Protein AF-A0A9E0UAL9-F1 (afdb_monomer)

Solvent-accessible surface area (backbone atoms only — not comparable to full-atom values): 7550 Å² total; per-residue (Å²): 135,74,95,64,92,83,86,86,81,79,89,56,95,67,77,75,62,76,92,72,62,88,79,87,84,92,81,88,78,88,76,83,45,75,66,50,56,55,46,47,76,47,47,76,80,52,51,54,51,95,80,36,77,80,64,34,20,81,70,55,89,59,44,73,66,28,24,51,50,34,42,51,53,49,36,42,76,73,74,41,76,62,92,82,60,65,101,67,80,79,73,82,79,68,83,64,77,78,71,78,79,76,87,83,75,83,77,133

Radius of gyration: 22.47 Å; Cα contacts (8 Å, |Δi|>4): 59; chains: 1; bounding box: 65×34×62 Å

Mean predicted aligned error: 10.14 Å

Secondary structure (DSSP, 8-state):
--SS-----SS-SSPPPGGG-S-----------HHHHHHHHHGGGTTTGGG----SGGGTTSSHHHHHHHHHHHHHHTT---TT--S---PPPP--------TT----

Nearest PDB structures (foldseek):
  6fjh-assembly1_A  TM=8.768E-01  e=4.545E-02  Streptomyces rochei subsp. volubilis
  6f7v-assembly1_A  TM=8.761E-01  e=6.432E-02  Streptomyces rochei subsp. volubilis
  6f7l-assembly1_A  TM=8.780E-01  e=1.046E-01  Streptomyces rochei
  6fjh-assembly1_B  TM=8.780E-01  e=1.201E-01  Streptomyces rochei subsp. volubilis
  6f7l-assembly1_B  TM=8.725E-01  e=1.480E-01  Streptomyces rochei

Structure (mmCIF, N/CA/C/O backbone):
data_AF-A0A9E0UAL9-F1
#
_entry.id   AF-A0A9E0UAL9-F1
#
loop_
_atom_site.group_PDB
_atom_site.id
_atom_site.type_symbol
_atom_site.label_atom_id
_atom_site.label_alt_id
_atom_site.label_comp_id
_atom_site.label_asym_id
_atom_site.label_entity_id
_atom_site.label_seq_id
_atom_site.pdbx_PDB_ins_code
_atom_site.Cartn_x
_atom_site.Cartn_y
_atom_site.Cartn_z
_atom_site.occupancy
_atom_site.B_iso_or_equiv
_atom_site.auth_seq_id
_atom_site.auth_comp_id
_atom_site.auth_asym_id
_atom_site.auth_atom_id
_atom_site.pdbx_PDB_model_num
ATOM 1 N N . PRO A 1 1 ? 29.016 -7.382 -7.131 1.00 72.62 1 PRO A N 1
ATOM 2 C CA . PRO A 1 1 ? 28.613 -6.729 -8.402 1.00 72.62 1 PRO A CA 1
ATOM 3 C C . PRO A 1 1 ? 28.116 -7.781 -9.395 1.00 72.62 1 PRO A C 1
ATOM 5 O O . PRO A 1 1 ? 28.611 -8.902 -9.348 1.00 72.62 1 PRO A O 1
ATOM 8 N N . THR A 1 2 ? 27.142 -7.453 -10.244 1.00 84.88 2 THR A N 1
ATOM 9 C CA . THR A 1 2 ? 26.710 -8.347 -11.328 1.00 84.88 2 THR A CA 1
ATOM 10 C C . THR A 1 2 ? 27.593 -8.142 -12.558 1.00 84.88 2 THR A C 1
ATOM 12 O O . THR A 1 2 ? 27.989 -7.017 -12.849 1.00 84.88 2 THR A O 1
ATOM 15 N N . GLU A 1 3 ? 27.891 -9.214 -13.295 1.00 90.69 3 GLU A N 1
ATOM 16 C CA . GLU A 1 3 ? 28.648 -9.134 -14.560 1.00 90.69 3 GLU A CA 1
ATOM 17 C C . GLU A 1 3 ? 27.814 -8.518 -15.697 1.00 90.69 3 GLU A C 1
ATOM 19 O O . GLU A 1 3 ? 28.342 -7.890 -16.611 1.00 90.69 3 GLU A O 1
ATOM 24 N N . ARG A 1 4 ? 26.485 -8.663 -15.623 1.00 91.06 4 ARG A N 1
ATOM 25 C CA . ARG A 1 4 ? 25.517 -8.067 -16.549 1.00 91.06 4 ARG A CA 1
ATOM 26 C C . ARG A 1 4 ? 25.010 -6.735 -15.999 1.00 91.06 4 ARG A C 1
ATOM 28 O O . ARG A 1 4 ? 24.603 -6.662 -14.838 1.00 91.06 4 ARG A O 1
ATOM 35 N N . HIS A 1 5 ? 24.968 -5.708 -16.845 1.00 92.06 5 HIS A N 1
ATOM 36 C CA . HIS A 1 5 ? 24.305 -4.444 -16.520 1.00 92.06 5 HIS A CA 1
ATOM 37 C C . HIS A 1 5 ? 22.787 -4.644 -16.467 1.00 92.06 5 HIS A C 1
ATOM 39 O O . HIS A 1 5 ? 22.194 -5.175 -17.410 1.00 92.06 5 HIS A O 1
ATOM 45 N N . ILE A 1 6 ? 22.169 -4.211 -15.370 1.00 94.38 6 ILE A N 1
ATOM 46 C CA . ILE A 1 6 ? 20.724 -4.284 -15.150 1.00 94.38 6 ILE A CA 1
ATOM 47 C C . ILE A 1 6 ? 20.182 -2.863 -15.070 1.00 94.38 6 ILE A C 1
ATOM 49 O O . ILE A 1 6 ? 20.724 -2.024 -14.353 1.00 94.38 6 ILE A O 1
ATOM 53 N N . PHE A 1 7 ? 19.106 -2.611 -15.806 1.00 94.38 7 PHE A N 1
ATOM 54 C CA . PHE A 1 7 ? 18.433 -1.321 -15.862 1.00 94.38 7 PHE A CA 1
ATOM 5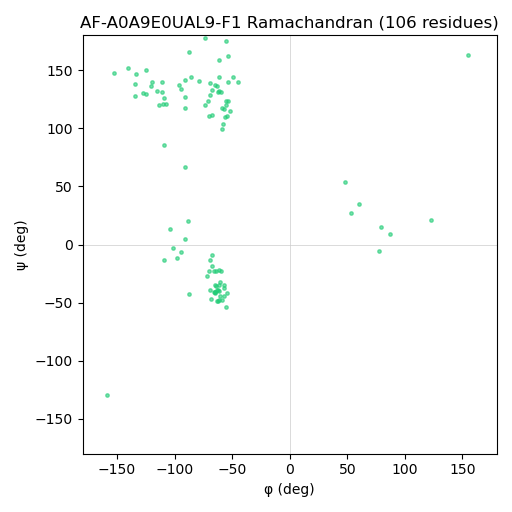5 C C . PHE A 1 7 ? 16.960 -1.500 -15.504 1.00 94.38 7 PHE A C 1
ATOM 57 O O . PHE A 1 7 ? 16.373 -2.545 -15.783 1.00 94.38 7 PHE A O 1
ATOM 64 N N . VAL A 1 8 ? 16.368 -0.461 -14.919 1.00 96.00 8 VAL A N 1
ATOM 65 C CA . VAL A 1 8 ? 14.930 -0.365 -14.658 1.00 96.00 8 VAL A CA 1
ATOM 66 C C . VAL A 1 8 ? 14.437 0.926 -15.294 1.00 96.00 8 VAL A C 1
ATOM 68 O O . VAL A 1 8 ? 15.021 1.988 -15.083 1.00 96.00 8 VAL A O 1
ATOM 71 N N . SER A 1 9 ? 13.371 0.833 -16.081 1.00 95.31 9 SER A N 1
ATOM 72 C CA . SER A 1 9 ? 12.692 1.982 -16.676 1.00 95.31 9 SER A CA 1
ATOM 73 C C . SER A 1 9 ? 11.244 2.016 -16.215 1.00 95.31 9 SER A C 1
ATOM 75 O O . SER A 1 9 ? 10.576 0.985 -16.248 1.00 95.31 9 SER A O 1
ATOM 77 N N . LEU A 1 10 ? 10.751 3.200 -15.858 1.00 95.75 10 LEU A N 1
ATOM 78 C CA . LEU A 1 10 ? 9.349 3.435 -15.530 1.00 95.75 10 LEU A CA 1
ATOM 79 C C . LEU A 1 10 ? 8.750 4.343 -16.603 1.00 95.75 10 LEU A C 1
ATOM 81 O O . LEU A 1 10 ? 9.237 5.453 -16.796 1.00 95.75 10 LEU A O 1
ATOM 85 N N . ASN A 1 11 ? 7.720 3.861 -17.301 1.00 95.06 11 ASN A N 1
ATOM 86 C CA . ASN A 1 11 ? 7.019 4.591 -18.364 1.00 95.06 11 ASN A CA 1
ATOM 87 C C . ASN A 1 11 ? 7.965 5.250 -19.398 1.00 95.06 11 ASN A C 1
ATOM 89 O O . ASN A 1 11 ? 7.892 6.464 -19.611 1.00 95.06 11 ASN A O 1
ATOM 93 N N . PRO A 1 12 ? 8.894 4.493 -20.020 1.00 95.12 12 PRO A N 1
ATOM 94 C CA . PRO A 1 12 ? 9.865 5.077 -20.937 1.00 95.12 12 PRO A CA 1
ATOM 95 C C . PRO A 1 12 ? 9.195 5.572 -22.228 1.00 95.12 12 PRO A C 1
ATOM 97 O O . PRO A 1 12 ? 8.363 4.879 -22.809 1.00 95.12 12 PRO A O 1
ATOM 100 N N . VAL A 1 13 ? 9.616 6.743 -22.722 1.00 96.69 13 VAL A N 1
ATOM 101 C CA . VAL A 1 13 ? 9.146 7.296 -24.011 1.00 96.69 13 VAL A CA 1
ATOM 102 C C . VAL A 1 13 ? 9.504 6.367 -25.175 1.00 96.69 13 VAL A C 1
ATOM 104 O O . VAL A 1 13 ? 8.702 6.164 -26.083 1.00 96.69 13 VAL A O 1
ATOM 107 N N . GLN A 1 14 ? 10.707 5.785 -25.135 1.00 96.62 14 GLN A N 1
ATOM 108 C CA . GLN A 1 14 ? 11.145 4.760 -26.075 1.00 96.62 14 GLN A CA 1
ATOM 109 C C . GLN A 1 14 ? 11.238 3.410 -25.354 1.00 96.62 14 GLN A C 1
ATOM 111 O O . GLN A 1 14 ? 12.017 3.289 -24.405 1.00 96.62 14 GLN A O 1
ATOM 116 N N . PRO A 1 15 ? 10.501 2.382 -25.804 1.00 94.69 15 PRO A N 1
ATOM 117 C CA . PRO A 1 15 ? 10.595 1.056 -25.212 1.00 94.69 15 PRO A CA 1
ATOM 118 C C . PRO A 1 15 ? 12.011 0.465 -25.340 1.00 94.69 15 PRO A C 1
ATOM 120 O O . PRO A 1 15 ? 12.661 0.653 -26.376 1.00 94.69 15 PRO A O 1
ATOM 123 N N . PRO A 1 16 ? 12.492 -0.290 -24.334 1.00 95.12 16 PRO A N 1
ATOM 124 C CA . PRO A 1 16 ? 13.719 -1.070 -24.466 1.00 95.12 16 PRO A CA 1
ATOM 125 C C . PRO A 1 16 ? 13.587 -2.121 -25.579 1.00 95.12 16 PRO A C 1
ATOM 127 O O . PRO A 1 16 ? 12.486 -2.535 -25.954 1.00 95.12 16 PRO A O 1
ATOM 130 N N . ARG A 1 17 ? 14.724 -2.594 -26.108 1.00 95.94 17 ARG A N 1
ATOM 131 C CA . ARG A 1 17 ? 14.717 -3.676 -27.105 1.00 95.94 17 ARG A CA 1
ATOM 132 C C . ARG A 1 17 ? 14.056 -4.918 -26.501 1.00 95.94 17 ARG A C 1
ATOM 134 O O . ARG A 1 17 ? 14.410 -5.316 -25.392 1.00 95.94 17 ARG A O 1
ATOM 141 N N . ARG A 1 18 ? 13.115 -5.535 -27.222 1.00 94.31 18 ARG A N 1
ATOM 142 C CA . ARG A 1 18 ? 12.292 -6.646 -26.701 1.00 94.31 18 ARG A CA 1
ATOM 143 C C . ARG A 1 18 ? 13.120 -7.832 -26.199 1.00 94.31 18 ARG A C 1
ATOM 145 O O . ARG A 1 18 ? 12.784 -8.408 -25.176 1.00 94.31 18 ARG A O 1
ATOM 152 N N . ASP A 1 19 ? 14.223 -8.147 -26.873 1.00 96.31 19 ASP A N 1
ATOM 153 C CA . ASP A 1 19 ? 15.164 -9.215 -26.509 1.00 96.31 19 ASP A CA 1
ATOM 154 C C . ASP A 1 19 ? 15.963 -8.922 -25.226 1.00 96.31 19 ASP A C 1
ATOM 156 O O . ASP A 1 19 ? 16.591 -9.814 -24.661 1.00 96.31 19 ASP A O 1
ATOM 160 N N . SER A 1 20 ? 15.941 -7.673 -24.751 1.00 94.62 20 SER A N 1
ATOM 161 C CA . SER A 1 20 ? 16.628 -7.246 -23.530 1.00 94.62 20 SER A CA 1
ATOM 162 C C . SER A 1 20 ? 15.725 -7.182 -22.293 1.00 94.62 20 SER A C 1
ATOM 164 O O . SER A 1 20 ? 16.248 -7.063 -21.182 1.00 94.62 20 SER A O 1
ATOM 166 N N . VAL A 1 21 ? 14.399 -7.275 -22.460 1.00 96.00 21 VAL A N 1
ATOM 167 C CA . VAL A 1 21 ? 13.429 -7.182 -21.358 1.00 96.00 21 VAL A CA 1
ATOM 168 C C . VAL A 1 21 ? 13.458 -8.465 -20.534 1.00 96.00 21 VAL A C 1
ATOM 170 O O . VAL A 1 21 ? 13.202 -9.551 -21.042 1.00 96.00 21 VAL A O 1
ATOM 173 N N . ILE A 1 22 ? 13.778 -8.330 -19.246 1.00 95.69 22 ILE A N 1
ATOM 174 C CA . ILE A 1 22 ? 13.799 -9.449 -18.293 1.00 95.69 22 ILE A CA 1
ATOM 175 C C . ILE A 1 22 ? 12.406 -9.652 -17.685 1.00 95.69 22 ILE A C 1
ATOM 177 O O . ILE A 1 22 ? 11.950 -10.782 -17.544 1.00 95.69 22 ILE A O 1
ATOM 181 N N . ALA A 1 23 ? 11.739 -8.553 -17.330 1.00 96.00 23 ALA A N 1
ATOM 182 C CA . ALA A 1 23 ? 10.391 -8.542 -16.786 1.00 96.00 23 ALA A CA 1
ATOM 183 C C . ALA A 1 23 ? 9.709 -7.213 -17.123 1.00 96.00 23 ALA A C 1
ATOM 185 O O . ALA A 1 23 ? 10.361 -6.168 -17.173 1.00 96.00 23 ALA A O 1
ATOM 186 N N . GLU A 1 24 ? 8.396 -7.266 -17.312 1.00 95.88 24 GLU A N 1
ATOM 187 C CA . GLU A 1 24 ? 7.525 -6.105 -17.448 1.00 95.88 24 GLU A CA 1
ATOM 188 C C . GLU A 1 24 ? 6.382 -6.269 -16.451 1.00 95.88 24 GLU A C 1
ATOM 190 O O . GLU A 1 24 ? 5.793 -7.346 -16.348 1.00 95.88 24 GLU A O 1
ATOM 195 N N . ILE A 1 25 ? 6.117 -5.225 -15.669 1.00 96.12 25 ILE A N 1
ATOM 196 C CA . ILE A 1 25 ? 5.097 -5.248 -14.623 1.00 96.12 25 ILE A CA 1
ATOM 197 C C . ILE A 1 25 ? 4.285 -3.965 -14.736 1.00 96.12 25 ILE A C 1
ATOM 199 O O . ILE A 1 25 ? 4.844 -2.868 -14.757 1.00 96.12 25 ILE A O 1
ATOM 203 N N . SER A 1 26 ? 2.966 -4.109 -14.801 1.00 95.44 26 SER A N 1
ATOM 204 C CA . SER A 1 26 ? 2.035 -2.986 -14.765 1.00 95.44 26 SER A CA 1
ATOM 205 C C . SER A 1 26 ? 1.625 -2.707 -13.322 1.00 95.44 26 SER A C 1
ATOM 207 O O . SER A 1 26 ? 1.166 -3.607 -12.620 1.00 95.44 26 SER A O 1
ATOM 209 N N . TYR A 1 27 ? 1.781 -1.456 -12.895 1.00 91.56 27 TYR A N 1
ATOM 210 C CA . TYR A 1 27 ? 1.360 -0.980 -11.580 1.00 91.56 27 TYR A CA 1
ATOM 211 C C . TYR A 1 27 ? 0.339 0.141 -11.730 1.00 91.56 27 TYR A C 1
ATOM 213 O O . TYR A 1 27 ? 0.504 1.039 -12.558 1.00 91.56 27 TYR A O 1
ATOM 221 N N . GLU A 1 28 ? -0.678 0.122 -10.878 1.00 89.69 28 GLU A N 1
ATOM 222 C CA . GLU A 1 28 ? -1.610 1.231 -10.714 1.00 89.69 28 GLU A CA 1
ATOM 223 C C . GLU A 1 28 ? -1.164 2.099 -9.537 1.00 89.69 28 GLU A C 1
ATOM 225 O O . GLU A 1 28 ? -0.766 1.585 -8.490 1.00 89.69 28 GLU A O 1
ATOM 230 N N . HIS A 1 29 ? -1.219 3.421 -9.712 1.00 87.12 29 HIS A N 1
ATOM 231 C CA . HIS A 1 29 ? -0.866 4.373 -8.663 1.00 87.12 29 HIS A CA 1
ATOM 232 C C . HIS A 1 29 ? -2.134 5.071 -8.160 1.00 87.12 29 HIS A C 1
ATOM 234 O O . HIS A 1 29 ? -2.869 5.636 -8.974 1.00 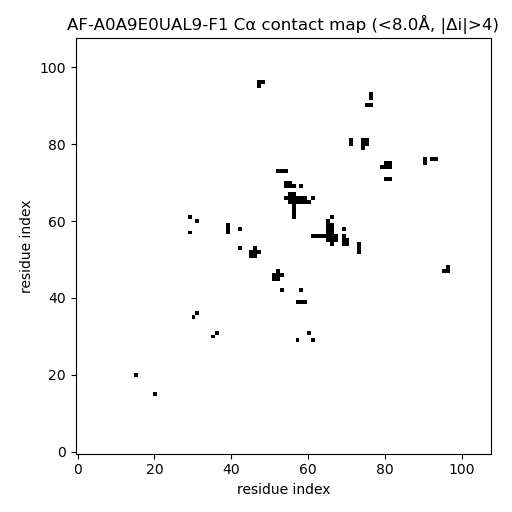87.12 29 HIS A O 1
ATOM 240 N N . PRO A 1 30 ? -2.405 5.054 -6.842 1.00 83.88 30 PRO A N 1
ATOM 241 C CA . PRO A 1 30 ? -3.561 5.740 -6.289 1.00 83.88 30 PRO A CA 1
ATOM 242 C C . PRO A 1 30 ? -3.437 7.254 -6.487 1.00 83.88 30 PRO A C 1
ATOM 244 O O . PRO A 1 30 ? -2.378 7.845 -6.271 1.00 83.88 30 PRO A O 1
ATOM 247 N N . VAL A 1 31 ? -4.545 7.885 -6.872 1.00 89.94 31 VAL A N 1
ATOM 248 C CA . VAL A 1 31 ? -4.656 9.343 -6.943 1.00 89.94 31 VAL A CA 1
ATOM 249 C C . VAL A 1 31 ? -5.181 9.852 -5.604 1.00 89.94 31 VAL A C 1
ATOM 251 O O . VAL A 1 31 ? -6.295 9.528 -5.199 1.00 89.94 31 VAL A O 1
ATOM 254 N N . PHE A 1 32 ? -4.378 10.660 -4.914 1.00 90.12 32 PHE A N 1
ATOM 255 C CA . PHE A 1 32 ? -4.738 11.263 -3.627 1.00 90.12 32 PHE A CA 1
ATOM 256 C C . PHE A 1 32 ? -5.392 12.630 -3.822 1.00 90.12 32 PHE A C 1
ATOM 258 O O . PHE A 1 32 ? -4.824 13.668 -3.484 1.00 90.12 32 PHE A O 1
ATOM 265 N N . ASP A 1 33 ? -6.585 12.634 -4.412 1.00 94.38 33 ASP A N 1
ATOM 266 C CA . ASP A 1 33 ? -7.382 13.851 -4.528 1.00 94.38 33 ASP A CA 1
ATOM 267 C C . ASP A 1 33 ? -8.005 14.265 -3.178 1.00 94.38 33 ASP A C 1
ATOM 269 O O . ASP A 1 33 ? -7.847 13.612 -2.139 1.00 94.38 33 ASP A O 1
ATOM 273 N N . SER A 1 34 ? -8.720 15.390 -3.170 1.00 96.44 34 SER A N 1
ATOM 274 C CA . SER A 1 34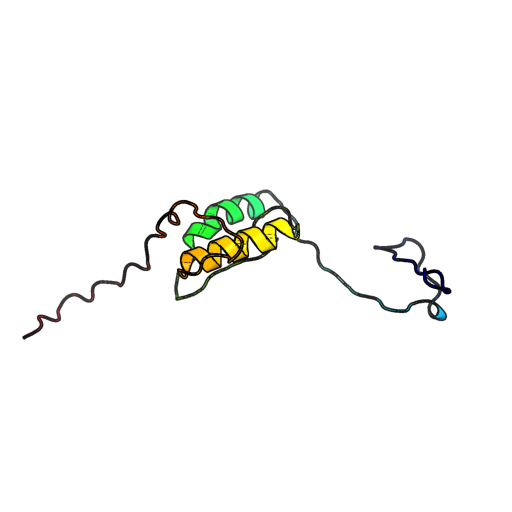 ? -9.370 15.894 -1.958 1.00 96.44 34 SER A CA 1
ATOM 275 C C . SER A 1 34 ? -10.406 14.920 -1.384 1.00 96.44 34 SER A C 1
ATOM 277 O O . SER A 1 34 ? -10.560 14.854 -0.162 1.00 96.44 34 SER A O 1
ATOM 279 N N . GLY A 1 35 ? -11.089 14.149 -2.236 1.00 96.56 35 GLY A N 1
ATOM 280 C CA . GLY A 1 35 ? -12.058 13.137 -1.826 1.00 96.56 35 GLY A CA 1
ATOM 281 C C . GLY A 1 35 ? -11.383 11.961 -1.126 1.00 96.56 35 GLY A C 1
ATOM 282 O O . GLY A 1 35 ? -11.800 11.574 -0.033 1.00 96.56 35 GLY A O 1
ATOM 283 N N . ALA A 1 36 ? -10.294 11.451 -1.699 1.00 94.62 36 ALA A N 1
ATOM 284 C CA . ALA A 1 36 ? -9.477 10.397 -1.114 1.00 94.62 36 ALA A CA 1
ATOM 285 C C . ALA A 1 36 ? -8.917 10.823 0.251 1.00 94.62 36 ALA A C 1
ATOM 287 O O . ALA A 1 36 ? -9.071 10.101 1.236 1.00 94.62 36 ALA A O 1
ATOM 288 N N . ILE A 1 37 ? -8.354 12.031 0.349 1.00 95.81 37 ILE A N 1
ATOM 289 C CA . ILE A 1 37 ? -7.813 12.567 1.608 1.00 95.81 37 ILE A CA 1
ATOM 290 C C . ILE A 1 37 ? -8.918 12.734 2.664 1.00 95.81 37 ILE A C 1
ATOM 292 O O . ILE A 1 37 ? -8.705 12.452 3.847 1.00 95.81 37 ILE A O 1
ATOM 296 N N . ALA A 1 38 ? -10.116 13.174 2.269 1.00 96.94 38 ALA A N 1
ATOM 297 C CA . ALA A 1 38 ? -11.255 13.256 3.180 1.00 96.94 38 ALA A CA 1
ATOM 298 C C . ALA A 1 38 ? -11.700 11.864 3.664 1.00 96.94 38 ALA A C 1
ATOM 300 O O . ALA A 1 38 ? -11.979 11.691 4.851 1.00 96.94 38 ALA A O 1
ATOM 301 N N . ALA A 1 39 ? -11.716 10.864 2.780 1.00 95.38 39 ALA A N 1
ATOM 302 C CA . ALA A 1 39 ? -12.059 9.486 3.121 1.00 95.38 39 ALA A CA 1
ATOM 303 C C . ALA A 1 39 ? -11.033 8.841 4.068 1.00 95.38 39 ALA A C 1
ATOM 305 O O . ALA A 1 39 ? -11.428 8.193 5.036 1.00 95.38 39 ALA A O 1
ATOM 306 N N . GLN A 1 40 ? -9.732 9.078 3.865 1.00 95.94 40 GLN A N 1
ATOM 307 C CA . GLN A 1 40 ? -8.670 8.593 4.758 1.00 95.94 40 GLN A CA 1
ATOM 308 C C . GLN A 1 40 ? -8.905 9.011 6.214 1.00 95.94 40 GLN A C 1
ATOM 310 O O . GLN A 1 40 ? -8.774 8.196 7.123 1.00 95.94 40 GLN A O 1
ATOM 315 N N . ARG A 1 41 ? -9.334 10.260 6.451 1.00 95.19 41 ARG A N 1
ATOM 316 C CA . ARG A 1 41 ? -9.645 10.769 7.803 1.00 95.19 41 ARG A CA 1
ATOM 317 C C . ARG A 1 41 ? -10.813 10.041 8.469 1.00 95.19 41 ARG A C 1
ATOM 319 O O . ARG A 1 41 ? -10.919 10.057 9.691 1.00 95.19 41 ARG A O 1
ATOM 326 N N . ARG A 1 42 ? -11.678 9.421 7.668 1.00 96.44 42 ARG A N 1
ATOM 327 C CA . ARG A 1 42 ? -12.892 8.727 8.101 1.00 96.44 42 ARG A CA 1
ATOM 328 C C . ARG A 1 42 ? -12.732 7.212 8.154 1.00 96.44 42 ARG A C 1
ATOM 330 O O . ARG A 1 42 ? -13.651 6.538 8.604 1.00 96.44 42 ARG A O 1
ATOM 337 N N . VAL A 1 43 ? -11.581 6.656 7.759 1.00 96.06 43 VAL A N 1
ATOM 338 C CA . VAL A 1 43 ? -11.371 5.195 7.760 1.00 96.06 43 VAL A CA 1
ATOM 339 C C . VAL A 1 43 ? -11.600 4.585 9.146 1.00 96.06 43 VAL A C 1
ATOM 341 O O . VAL A 1 43 ? -12.173 3.507 9.268 1.00 96.06 43 VAL A O 1
ATOM 344 N N . GLY A 1 44 ? -11.255 5.315 10.213 1.00 94.94 44 GLY A N 1
ATOM 345 C CA . GLY A 1 44 ? -11.498 4.880 11.588 1.00 94.94 44 GLY A CA 1
ATOM 346 C C . GLY A 1 44 ? -12.976 4.632 11.915 1.00 94.94 44 GLY A C 1
ATOM 347 O O . GLY A 1 44 ? -13.263 3.858 12.821 1.00 94.94 44 GLY A O 1
ATOM 348 N N . GLU A 1 45 ? -13.913 5.230 11.169 1.00 96.62 45 GLU A N 1
ATOM 349 C CA . GLU A 1 45 ? -15.356 5.003 11.321 1.00 96.62 45 GLU A CA 1
ATOM 350 C C . GLU A 1 45 ? -15.781 3.601 10.851 1.00 96.62 45 GLU A C 1
ATOM 352 O O . GLU A 1 45 ? -16.844 3.125 11.251 1.00 96.62 45 GLU A O 1
ATOM 357 N N . ILE A 1 46 ? -15.002 2.946 9.984 1.00 95.94 46 ILE A N 1
ATOM 358 C CA . ILE A 1 46 ? -15.351 1.642 9.396 1.00 95.94 46 ILE A CA 1
ATOM 359 C C . ILE A 1 46 ? -14.508 0.474 9.918 1.00 95.94 46 ILE A C 1
ATOM 361 O O . ILE A 1 46 ? -14.898 -0.674 9.725 1.00 95.94 46 ILE A O 1
ATOM 365 N N . GLN A 1 47 ? -13.403 0.736 10.619 1.00 97.38 47 GLN A N 1
ATOM 366 C CA . GLN A 1 47 ? -12.583 -0.320 11.221 1.00 97.38 47 GLN A CA 1
ATOM 367 C C . GLN A 1 47 ? -13.381 -1.129 12.254 1.00 97.38 47 GLN A C 1
ATOM 369 O O . GLN A 1 47 ? -14.042 -0.572 13.129 1.00 97.38 47 GLN A O 1
ATOM 374 N N . GLY A 1 48 ? -13.305 -2.456 12.168 1.00 95.81 48 GLY A N 1
ATOM 375 C CA . GLY A 1 48 ? -13.964 -3.394 13.076 1.00 95.81 48 GLY A CA 1
ATOM 376 C C . GLY A 1 48 ? -15.462 -3.592 12.830 1.00 95.81 48 GLY A C 1
ATOM 377 O O . GLY A 1 48 ? -16.061 -4.476 13.450 1.00 95.81 48 GLY A O 1
ATOM 378 N N . ARG A 1 49 ? -16.082 -2.835 11.913 1.00 96.69 49 ARG A N 1
ATOM 379 C CA . ARG A 1 49 ? -17.466 -3.089 11.491 1.00 96.69 49 ARG A CA 1
ATOM 380 C C . ARG A 1 49 ? -17.533 -4.410 10.738 1.00 96.69 49 ARG A C 1
ATOM 382 O O . ARG A 1 49 ? -16.678 -4.695 9.909 1.00 96.69 49 ARG A O 1
ATOM 389 N N . ASP A 1 50 ? -18.511 -5.241 11.085 1.00 96.94 50 ASP A N 1
ATOM 390 C CA . ASP A 1 50 ? -18.711 -6.573 10.496 1.00 96.94 50 ASP A CA 1
ATOM 391 C C . ASP A 1 50 ? -17.469 -7.481 10.531 1.00 96.94 50 ASP A C 1
ATOM 393 O O . ASP A 1 50 ? -17.326 -8.399 9.723 1.00 96.94 50 ASP A O 1
ATOM 397 N N . ARG A 1 51 ? -16.583 -7.264 11.518 1.00 96.25 51 ARG A N 1
ATOM 398 C CA . ARG A 1 51 ? -15.289 -7.957 11.648 1.00 96.25 51 ARG A CA 1
ATOM 399 C C . ARG A 1 51 ? -14.371 -7.722 10.439 1.00 96.25 51 ARG A C 1
ATOM 401 O O . ARG A 1 51 ? -13.629 -8.619 10.041 1.00 96.25 51 ARG A O 1
ATOM 408 N N . LEU A 1 52 ? -14.428 -6.526 9.858 1.00 97.31 52 LEU A N 1
ATOM 409 C CA . LEU A 1 52 ? -13.563 -6.092 8.769 1.00 97.31 52 LEU A CA 1
ATOM 410 C C . LEU A 1 52 ? -12.601 -5.006 9.238 1.00 97.31 52 LEU A C 1
ATOM 412 O O . LEU A 1 52 ? -12.971 -4.093 9.972 1.00 97.31 52 LEU A O 1
ATOM 416 N N . TRP A 1 53 ? -11.362 -5.092 8.768 1.00 97.81 53 TRP A N 1
ATOM 417 C CA . TRP A 1 53 ? -10.330 -4.089 8.992 1.00 97.81 53 TRP A CA 1
ATOM 418 C C . TRP A 1 53 ? -9.614 -3.808 7.682 1.00 97.81 53 TRP A C 1
ATOM 420 O O . TRP A 1 53 ? -9.298 -4.727 6.927 1.00 97.81 53 TRP A O 1
ATOM 430 N N . PHE A 1 54 ? -9.339 -2.534 7.438 1.00 97.38 54 PHE A N 1
ATOM 431 C CA . PHE A 1 54 ? -8.664 -2.062 6.243 1.00 97.38 54 PHE A CA 1
ATOM 432 C C . PHE A 1 54 ? -7.276 -1.549 6.629 1.00 97.38 54 PHE A C 1
ATOM 434 O O . PHE A 1 54 ? -7.126 -0.798 7.594 1.00 97.38 54 PHE A O 1
ATOM 441 N N . ALA A 1 55 ? -6.263 -1.987 5.886 1.00 97.38 55 ALA A N 1
ATOM 442 C CA . ALA A 1 55 ? -4.885 -1.521 5.975 1.00 97.38 55 ALA A CA 1
ATOM 443 C C . ALA A 1 55 ? -4.306 -1.413 4.562 1.00 97.38 55 ALA A C 1
ATOM 445 O O . ALA A 1 55 ? -4.722 -2.135 3.651 1.00 97.38 55 ALA A O 1
ATOM 446 N N . GLY A 1 56 ? -3.348 -0.512 4.374 1.00 96.25 56 GLY A N 1
ATOM 447 C CA . GLY A 1 56 ? -2.678 -0.317 3.097 1.00 96.25 56 GLY A CA 1
ATOM 448 C C . GLY A 1 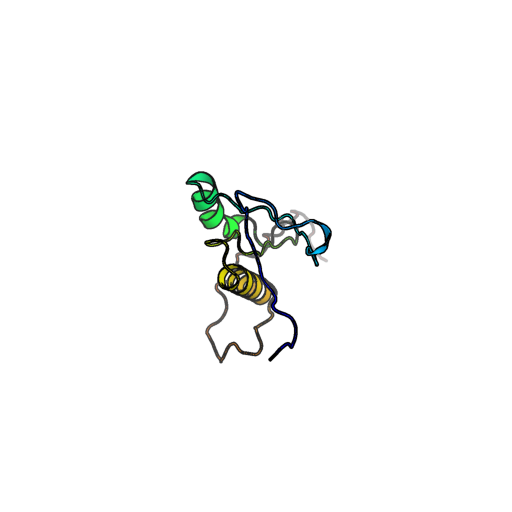56 ? -2.109 1.085 2.933 1.00 96.25 56 GLY A C 1
ATOM 449 O O . GLY A 1 56 ? -2.497 2.029 3.619 1.00 96.25 56 GLY A O 1
ATOM 450 N N . ALA A 1 57 ? -1.200 1.230 1.969 1.00 95.31 57 ALA A N 1
ATOM 451 C CA . ALA A 1 57 ? -0.516 2.492 1.686 1.00 95.31 57 ALA A CA 1
ATOM 452 C C . ALA A 1 57 ? -1.471 3.625 1.256 1.00 95.31 57 ALA A C 1
ATOM 454 O O . ALA A 1 57 ? -1.166 4.804 1.432 1.00 95.31 57 ALA A O 1
ATOM 455 N N . TYR A 1 58 ? -2.661 3.276 0.751 1.00 94.44 58 TYR A N 1
ATOM 456 C CA . TYR A 1 58 ? -3.721 4.229 0.412 1.00 94.44 58 TYR A CA 1
ATOM 457 C C . TYR A 1 58 ? -4.341 4.924 1.637 1.00 94.44 58 TYR A C 1
ATOM 459 O O . TYR A 1 58 ? -5.099 5.873 1.464 1.00 94.44 58 TYR A O 1
ATOM 467 N N . LEU A 1 59 ? -4.023 4.493 2.865 1.00 95.31 59 LEU A N 1
ATOM 468 C CA . LEU A 1 59 ? -4.389 5.173 4.116 1.00 95.31 59 LEU A CA 1
ATOM 469 C C . LEU A 1 59 ? -3.348 6.226 4.554 1.00 95.31 59 LEU A C 1
ATOM 471 O O . LEU A 1 59 ? -3.281 6.620 5.722 1.00 95.31 59 LEU A O 1
ATOM 475 N N . GLY A 1 60 ? -2.526 6.683 3.612 1.00 92.88 60 GLY A N 1
ATOM 476 C CA . GLY A 1 60 ? -1.553 7.758 3.771 1.00 92.88 60 GLY A CA 1
ATOM 477 C C . GLY A 1 60 ? -1.180 8.351 2.415 1.00 92.88 60 GLY A C 1
ATOM 478 O O . GLY A 1 60 ? -2.064 8.680 1.629 1.00 92.88 60 GLY A O 1
ATOM 479 N N . TYR A 1 61 ? 0.113 8.468 2.122 1.00 92.62 61 TYR A N 1
ATOM 480 C CA . TYR A 1 61 ? 0.617 9.063 0.879 1.00 92.62 61 TYR A CA 1
ATOM 481 C C . TYR A 1 61 ? 1.117 8.025 -0.136 1.00 92.62 61 TYR A C 1
ATOM 483 O O . TYR A 1 61 ? 1.770 8.385 -1.113 1.00 92.62 61 TYR A O 1
ATOM 491 N N . GLY A 1 62 ? 0.807 6.740 0.063 1.00 92.69 62 GLY A N 1
ATOM 492 C CA . GLY A 1 62 ? 1.138 5.676 -0.888 1.00 92.69 62 GLY A CA 1
ATOM 493 C C . GLY A 1 62 ? 2.524 5.055 -0.706 1.00 92.69 62 GLY A C 1
ATOM 494 O 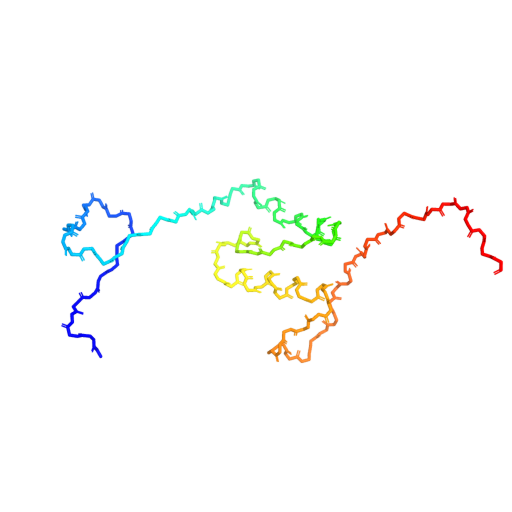O . GLY A 1 62 ? 2.926 4.246 -1.538 1.00 92.69 62 GLY A O 1
ATOM 495 N N . PHE A 1 63 ? 3.240 5.381 0.372 1.00 93.62 63 PHE A N 1
ATOM 496 C CA . PHE A 1 63 ? 4.560 4.813 0.650 1.00 93.62 63 PHE A CA 1
ATOM 497 C C . PHE A 1 63 ? 4.489 3.496 1.440 1.00 93.62 63 PHE A C 1
ATOM 499 O O . PHE A 1 63 ? 3.462 3.138 2.024 1.00 93.62 63 PHE A O 1
ATOM 506 N N . HIS A 1 64 ? 5.609 2.766 1.480 1.00 95.50 64 HIS A N 1
ATOM 507 C CA . HIS A 1 64 ? 5.712 1.495 2.207 1.00 95.50 64 HIS A CA 1
ATOM 508 C C . HIS A 1 64 ? 5.470 1.690 3.710 1.00 95.50 64 HIS A C 1
ATOM 510 O O . HIS A 1 64 ? 4.845 0.857 4.366 1.00 95.50 64 HIS A O 1
ATOM 516 N N . GLU A 1 65 ? 5.902 2.830 4.237 1.00 95.81 65 GLU A N 1
ATOM 517 C CA . GLU A 1 65 ? 5.743 3.254 5.619 1.00 95.81 65 GLU A CA 1
ATOM 518 C C . GLU A 1 65 ? 4.269 3.444 5.993 1.00 95.81 65 GLU A C 1
ATOM 520 O O . GLU A 1 65 ? 3.872 3.089 7.100 1.00 95.81 65 GLU A O 1
ATOM 525 N N . ASP A 1 66 ? 3.432 3.933 5.073 1.00 95.50 66 AS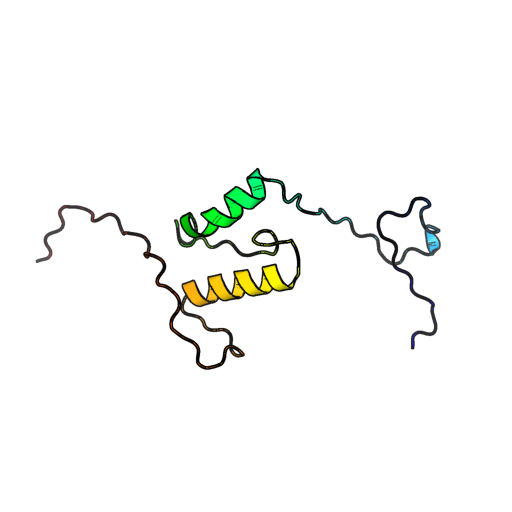P A N 1
ATOM 526 C CA . ASP A 1 66 ? 1.987 4.065 5.295 1.00 95.50 66 ASP A CA 1
ATOM 527 C C . ASP A 1 66 ? 1.293 2.701 5.356 1.00 95.50 66 ASP A C 1
ATOM 529 O O . ASP A 1 66 ? 0.408 2.472 6.189 1.00 95.50 66 ASP A O 1
ATOM 533 N N . GLY A 1 67 ? 1.731 1.771 4.504 1.00 95.94 67 GLY A N 1
ATOM 534 C CA . GLY A 1 67 ? 1.290 0.380 4.551 1.00 95.94 67 GLY A CA 1
ATOM 535 C C . GLY A 1 67 ? 1.655 -0.281 5.879 1.00 95.94 67 GLY A C 1
ATOM 536 O O . GLY A 1 67 ? 0.794 -0.868 6.532 1.00 95.94 67 GLY A O 1
ATOM 537 N N . LEU A 1 68 ? 2.906 -0.125 6.321 1.00 96.12 68 LEU A N 1
ATOM 538 C CA . LEU A 1 68 ? 3.374 -0.669 7.594 1.00 96.12 68 LEU A CA 1
ATOM 539 C C . LEU A 1 68 ? 2.634 -0.048 8.787 1.00 96.12 68 LEU A C 1
ATOM 541 O O . LEU A 1 68 ? 2.140 -0.778 9.645 1.00 96.12 68 LEU A O 1
ATOM 545 N N . ARG A 1 69 ? 2.521 1.284 8.830 1.00 95.50 69 ARG A N 1
ATOM 546 C CA . ARG A 1 69 ? 1.811 2.021 9.884 1.00 95.50 69 ARG A CA 1
ATOM 547 C C . ARG A 1 69 ? 0.370 1.535 10.029 1.00 95.50 69 ARG A C 1
ATOM 549 O O . ARG A 1 69 ? -0.025 1.145 11.123 1.00 95.50 69 ARG A O 1
ATOM 556 N N . SER A 1 70 ? -0.391 1.513 8.935 1.00 96.81 70 SER A N 1
ATOM 557 C CA . SER A 1 70 ? -1.799 1.091 8.968 1.00 96.81 70 SER A CA 1
ATOM 558 C C . SER A 1 70 ? -1.968 -0.383 9.355 1.00 96.81 70 SER A C 1
ATOM 560 O O . SER A 1 70 ? -2.897 -0.725 10.084 1.00 96.81 70 SER A O 1
ATOM 562 N N . ALA A 1 71 ? -1.049 -1.263 8.946 1.00 96.25 71 ALA A N 1
ATOM 563 C CA . ALA A 1 71 ? -1.052 -2.659 9.379 1.00 96.25 71 ALA A CA 1
ATOM 564 C C . ALA A 1 71 ? -0.796 -2.802 10.890 1.00 96.25 71 ALA A C 1
ATOM 566 O O . ALA A 1 71 ? -1.475 -3.585 11.554 1.00 96.25 71 ALA A O 1
ATOM 567 N N . VAL A 1 72 ? 0.143 -2.028 11.446 1.00 95.88 72 VAL A N 1
ATOM 568 C CA . VAL A 1 72 ? 0.418 -2.002 12.893 1.00 95.88 72 VAL A CA 1
ATOM 569 C C . VAL A 1 72 ? -0.785 -1.466 13.674 1.00 95.88 72 VAL A C 1
ATOM 571 O O . VAL A 1 72 ? -1.141 -2.036 14.703 1.00 95.88 72 VAL A O 1
ATOM 574 N N . GLU A 1 73 ? -1.452 -0.422 13.176 1.00 94.56 73 GLU A N 1
ATOM 575 C CA . GLU A 1 73 ? -2.690 0.111 13.765 1.00 94.56 73 GLU A CA 1
ATOM 576 C C . GLU A 1 73 ? -3.811 -0.946 13.783 1.00 94.56 73 GLU A C 1
ATOM 578 O O . GLU A 1 73 ? -4.461 -1.147 14.812 1.00 94.56 73 GLU A O 1
ATOM 583 N N . VAL A 1 74 ? -4.002 -1.684 12.680 1.00 96.25 74 VAL A N 1
ATOM 584 C CA . VAL A 1 74 ? -4.960 -2.800 12.616 1.00 96.25 74 VAL A CA 1
ATOM 585 C C . VAL A 1 74 ? -4.593 -3.911 13.594 1.00 96.25 74 VAL A C 1
ATOM 587 O O . VAL A 1 74 ? -5.456 -4.341 14.360 1.00 96.25 74 VAL A O 1
ATOM 590 N N . ALA A 1 75 ? -3.335 -4.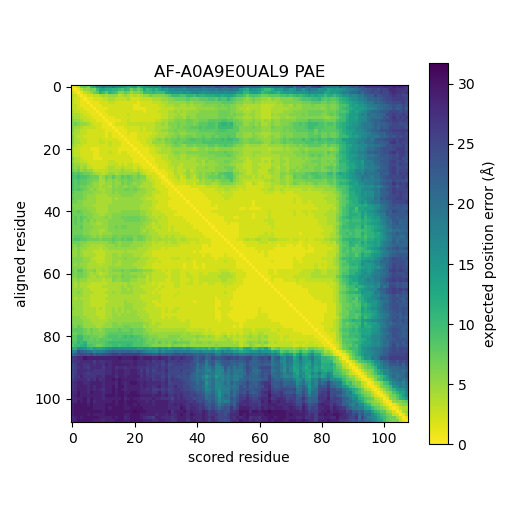354 13.622 1.00 95.56 75 ALA A N 1
ATOM 591 C CA . ALA A 1 75 ? -2.876 -5.386 14.549 1.00 95.56 75 ALA A CA 1
ATOM 592 C C . ALA A 1 75 ? -3.133 -4.983 16.010 1.00 95.56 75 ALA A C 1
ATOM 594 O O . ALA A 1 75 ? -3.692 -5.769 16.777 1.00 95.56 75 ALA A O 1
ATOM 595 N N . ALA A 1 76 ? -2.840 -3.729 16.369 1.00 93.31 76 ALA A N 1
ATOM 596 C CA . ALA A 1 76 ? -3.101 -3.201 17.703 1.00 93.31 76 ALA A CA 1
ATOM 597 C C . ALA A 1 76 ? -4.601 -3.203 18.043 1.00 93.31 76 ALA A C 1
ATOM 599 O O . ALA A 1 76 ? -4.976 -3.554 19.161 1.00 93.31 76 ALA A O 1
ATOM 600 N N . SER A 1 77 ? -5.474 -2.885 17.078 1.00 92.06 77 SER A N 1
ATOM 601 C CA . SER A 1 77 ? -6.933 -2.962 17.261 1.00 92.06 77 SER A CA 1
ATOM 602 C C . SER A 1 77 ? -7.448 -4.394 17.474 1.00 92.06 77 SER A C 1
ATOM 604 O O . SER A 1 77 ? -8.502 -4.588 18.077 1.00 92.06 77 SER A O 1
ATOM 606 N N . LEU A 1 78 ? -6.681 -5.392 17.026 1.00 94.50 78 LEU A N 1
ATOM 607 C CA . LEU A 1 78 ? -6.920 -6.820 17.246 1.00 94.50 78 LEU A CA 1
ATOM 608 C C . LEU A 1 78 ? -6.233 -7.351 18.519 1.00 94.50 78 LEU A C 1
ATOM 610 O O . LEU A 1 78 ? -6.269 -8.552 18.778 1.00 94.50 78 LEU A O 1
ATOM 614 N N . GLY A 1 79 ? -5.605 -6.481 19.317 1.00 93.19 79 GLY A N 1
ATOM 615 C CA . GLY A 1 79 ? -4.901 -6.857 20.546 1.00 93.19 79 GLY A CA 1
ATOM 616 C C . GLY A 1 79 ? -3.503 -7.441 20.325 1.00 93.19 79 GLY A C 1
ATOM 617 O O . GLY A 1 79 ? -2.945 -8.041 21.242 1.00 93.19 79 GLY A O 1
ATOM 618 N N . VAL A 1 80 ? -2.926 -7.275 19.133 1.00 93.88 80 VAL A N 1
ATOM 619 C CA . VAL A 1 80 ? -1.583 -7.753 18.788 1.00 93.88 80 VAL A CA 1
ATOM 620 C C . VAL A 1 80 ? -0.628 -6.570 18.685 1.00 93.88 80 VAL A C 1
ATOM 622 O O . VAL A 1 80 ? -0.809 -5.676 17.862 1.00 93.88 80 VAL A O 1
ATOM 625 N N . SER A 1 81 ? 0.430 -6.581 19.490 1.00 91.56 81 SER A N 1
ATOM 626 C CA . SER A 1 81 ? 1.492 -5.576 19.414 1.00 91.56 81 SER A CA 1
ATOM 627 C C . SER A 1 81 ? 2.602 -6.024 18.472 1.00 91.56 81 SER A C 1
ATOM 629 O O . SER A 1 81 ? 2.988 -7.194 18.458 1.00 91.56 81 SER A O 1
ATOM 631 N N . ALA A 1 82 ? 3.159 -5.082 17.711 1.00 90.06 82 ALA A N 1
ATOM 632 C CA . ALA A 1 82 ? 4.345 -5.356 16.913 1.00 90.06 82 ALA A CA 1
ATOM 633 C C . ALA A 1 82 ? 5.533 -5.710 17.833 1.00 90.06 82 ALA A C 1
ATOM 635 O O . ALA A 1 82 ? 5.752 -5.017 18.826 1.00 90.06 82 ALA A O 1
ATOM 636 N N . PRO A 1 83 ? 6.341 -6.736 17.516 1.00 87.94 83 PRO A N 1
ATOM 637 C CA . PRO A 1 83 ? 7.400 -7.217 18.410 1.00 87.94 83 PRO A CA 1
ATOM 638 C C . PRO A 1 83 ? 8.554 -6.220 18.596 1.00 87.94 83 PRO A C 1
ATOM 640 O O . PRO A 1 83 ? 9.311 -6.329 19.554 1.00 87.94 83 PRO A O 1
ATOM 643 N N . TRP A 1 84 ? 8.691 -5.246 17.691 1.00 88.69 84 TRP A N 1
ATOM 644 C CA . TRP A 1 84 ? 9.654 -4.143 17.791 1.00 88.69 84 TRP A CA 1
ATOM 645 C C . TRP A 1 84 ? 9.063 -2.880 18.424 1.00 88.69 84 TRP A C 1
ATOM 647 O O . TRP A 1 84 ? 9.794 -1.912 18.643 1.00 88.69 84 TRP A O 1
ATOM 657 N N . ALA A 1 85 ? 7.753 -2.846 18.687 1.00 73.50 85 ALA A N 1
ATOM 658 C CA . ALA A 1 85 ? 7.187 -1.774 19.481 1.00 73.50 85 ALA A CA 1
ATOM 659 C C . ALA A 1 85 ? 7.744 -1.953 20.895 1.00 73.50 85 ALA A C 1
ATOM 661 O O . ALA A 1 85 ? 7.442 -2.934 21.574 1.00 73.50 85 ALA A O 1
ATOM 662 N N . GLY A 1 86 ? 8.607 -1.028 21.325 1.00 68.50 86 GLY A N 1
ATOM 663 C CA . GLY A 1 86 ? 8.999 -0.950 22.729 1.00 68.50 86 GLY A CA 1
ATOM 664 C C . GLY A 1 86 ? 7.760 -0.825 23.630 1.00 68.50 86 GLY A C 1
ATOM 665 O O . GLY A 1 86 ? 6.641 -0.683 23.130 1.00 68.50 86 GLY A O 1
ATOM 666 N N . PRO A 1 87 ? 7.912 -0.840 24.962 1.00 59.16 87 PRO A N 1
ATOM 667 C CA . PRO A 1 87 ? 6.784 -0.590 25.853 1.00 59.16 87 PRO A CA 1
ATOM 668 C C . PRO A 1 87 ? 6.176 0.788 25.533 1.00 59.16 87 PRO A C 1
ATOM 670 O O . PRO A 1 87 ? 6.756 1.819 25.866 1.00 59.16 87 PRO A O 1
ATOM 673 N N . GLN A 1 88 ? 5.033 0.824 24.843 1.00 59.59 88 GLN A N 1
ATOM 674 C CA . GLN A 1 88 ? 4.332 2.059 24.499 1.00 59.59 88 GLN A CA 1
ATOM 675 C C . GLN A 1 88 ? 2.833 1.936 24.789 1.00 59.59 88 GLN A C 1
ATOM 677 O O . GLN A 1 88 ? 2.261 0.847 24.744 1.00 59.59 88 GLN A O 1
ATOM 682 N N . ALA A 1 89 ? 2.255 3.079 25.175 1.00 51.75 89 ALA A N 1
ATOM 683 C CA . ALA A 1 89 ? 0.933 3.244 25.765 1.00 51.75 89 ALA A CA 1
ATOM 684 C C . ALA A 1 89 ? -0.181 2.523 24.997 1.00 51.75 89 ALA A C 1
ATOM 686 O O . ALA A 1 89 ? -0.173 2.467 23.768 1.00 51.75 89 ALA A O 1
ATOM 687 N N . ALA A 1 90 ? -1.143 2.010 25.768 1.00 48.53 90 ALA A N 1
ATOM 688 C CA . ALA A 1 90 ? -2.280 1.243 25.287 1.00 48.53 90 ALA A CA 1
ATOM 689 C C . ALA A 1 90 ? -2.933 1.884 24.047 1.00 48.53 90 ALA A C 1
ATOM 691 O O . ALA A 1 90 ? -3.086 3.112 24.003 1.00 48.53 90 ALA A O 1
ATOM 692 N N . PRO A 1 91 ? -3.343 1.072 23.056 1.0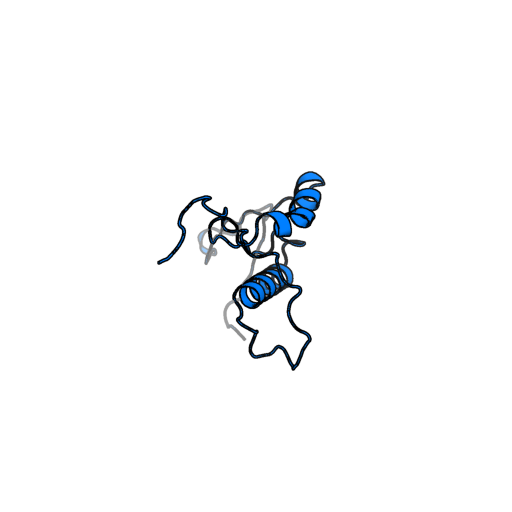0 52.22 91 PRO A N 1
ATOM 693 C CA . PRO A 1 91 ? -4.050 1.580 21.890 1.00 52.22 91 PRO A CA 1
ATOM 694 C C . PRO A 1 91 ? -5.266 2.392 22.339 1.00 52.22 91 PRO A C 1
ATOM 696 O O . PRO A 1 91 ? -5.957 2.018 23.292 1.00 52.22 91 PRO A O 1
ATOM 699 N N . LYS A 1 92 ? -5.539 3.515 21.658 1.00 47.53 92 LYS A N 1
ATOM 700 C CA . LYS A 1 92 ? -6.797 4.240 21.868 1.00 47.53 92 LYS A CA 1
ATOM 701 C C . LYS A 1 92 ? -7.926 3.237 21.632 1.00 47.53 92 LYS A C 1
ATOM 703 O O . LYS A 1 92 ? -7.943 2.633 20.558 1.00 47.53 92 LYS A O 1
ATOM 708 N N . PRO A 1 93 ? -8.828 3.022 22.603 1.00 47.34 93 PRO A N 1
ATOM 709 C CA . PRO A 1 93 ? -9.896 2.063 22.423 1.00 47.34 93 PRO A CA 1
ATOM 710 C C . PRO A 1 93 ? -10.709 2.497 21.209 1.00 47.34 93 PRO A C 1
ATOM 712 O O . PRO A 1 93 ? -11.293 3.583 21.191 1.00 47.34 93 PRO A O 1
ATOM 715 N N . HIS A 1 94 ? -10.734 1.651 20.182 1.00 49.78 94 HIS A N 1
ATOM 716 C CA . HIS A 1 94 ? -11.822 1.716 19.229 1.00 49.78 94 HIS A CA 1
ATOM 717 C C . HIS A 1 94 ? -13.091 1.398 20.020 1.00 49.78 94 HIS A C 1
ATOM 719 O O . HIS A 1 94 ? -13.081 0.423 20.782 1.00 49.78 94 HIS A O 1
ATOM 725 N N . PRO A 1 95 ? -14.166 2.197 19.904 1.00 49.25 95 PRO A N 1
ATOM 726 C CA . PRO A 1 95 ? -15.452 1.752 20.400 1.00 49.25 95 PRO A CA 1
ATOM 727 C C . PRO A 1 95 ? -15.721 0.435 19.679 1.00 49.25 95 PRO A C 1
ATOM 729 O O . PRO A 1 95 ? -15.862 0.408 18.456 1.00 49.25 95 PRO A O 1
ATOM 732 N N . GLY A 1 96 ? -15.661 -0.670 20.427 1.00 48.06 96 GLY A N 1
ATOM 733 C CA . GLY A 1 96 ? -15.953 -1.986 19.884 1.00 48.06 96 GLY A CA 1
ATOM 734 C C . GLY A 1 96 ? -17.326 -1.963 19.215 1.00 48.06 96 GLY A C 1
ATOM 735 O O . GLY A 1 96 ? -18.120 -1.051 19.476 1.00 48.06 96 GLY A O 1
ATOM 736 N N . PRO A 1 97 ? -17.637 -2.943 18.354 1.00 49.28 97 PRO A N 1
ATOM 737 C CA . PRO A 1 97 ? -18.979 -3.054 17.816 1.00 49.28 97 PRO A CA 1
ATOM 738 C C . PRO A 1 97 ? -19.951 -3.034 18.995 1.00 49.28 97 PRO A C 1
ATOM 740 O O . PRO A 1 97 ? -19.917 -3.910 19.863 1.00 49.28 97 PRO A O 1
ATOM 743 N N . VAL A 1 98 ? -20.780 -1.991 19.057 1.00 51.69 98 VAL A N 1
ATOM 744 C CA . VAL A 1 98 ? -21.961 -1.993 19.906 1.00 51.69 98 VAL A CA 1
ATOM 745 C C . VAL A 1 98 ? -22.780 -3.179 19.424 1.00 51.69 98 VAL A C 1
ATOM 747 O O . VAL A 1 98 ? -23.411 -3.123 18.372 1.00 51.69 98 VAL A O 1
ATOM 750 N N . SER A 1 99 ? -22.692 -4.307 20.136 1.00 46.22 99 SER A N 1
ATOM 751 C CA . SER A 1 99 ? -23.656 -5.381 19.935 1.00 46.22 99 SER A CA 1
ATOM 752 C C . SER A 1 99 ? -25.025 -4.733 20.100 1.00 46.22 99 SER A C 1
ATOM 754 O O . SER A 1 99 ? -25.241 -4.093 21.137 1.00 46.22 99 SER A O 1
ATOM 756 N N . PRO A 1 100 ? -25.934 -4.820 19.114 1.00 41.72 100 PRO A N 1
ATOM 757 C CA . PRO A 1 100 ? -27.294 -4.392 19.355 1.00 41.72 100 PRO A CA 1
ATOM 758 C C . PRO A 1 100 ? -27.783 -5.218 20.546 1.00 41.72 100 PRO A C 1
ATOM 760 O O . PRO A 1 100 ? -27.801 -6.448 20.490 1.00 41.72 100 PRO A O 1
ATOM 763 N N . MET A 1 101 ? -28.092 -4.549 21.661 1.00 46.16 101 MET A N 1
ATOM 764 C CA . MET A 1 101 ? -28.830 -5.182 22.744 1.00 46.16 101 MET A CA 1
ATOM 765 C C . MET A 1 101 ? -30.097 -5.743 22.109 1.00 46.16 101 MET A C 1
ATOM 767 O O . MET A 1 101 ? -30.944 -4.974 21.665 1.00 46.16 101 MET A O 1
ATOM 771 N N . ILE A 1 102 ? -30.208 -7.067 22.024 1.00 52.12 102 ILE A N 1
ATOM 772 C CA . ILE A 1 102 ? -31.480 -7.721 21.735 1.00 52.12 102 ILE A CA 1
ATOM 773 C C . ILE A 1 102 ? -32.328 -7.50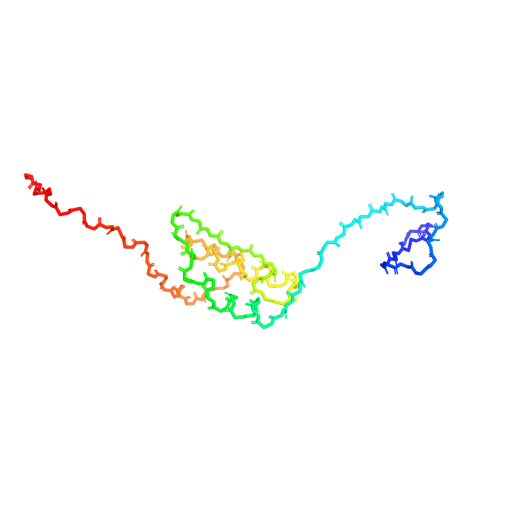6 22.995 1.00 52.12 102 ILE A C 1
ATOM 775 O O . ILE A 1 102 ? -31.983 -8.061 24.044 1.00 52.12 102 ILE A O 1
ATOM 779 N N . PRO A 1 103 ? -33.392 -6.684 22.968 1.00 40.88 103 PRO A N 1
ATOM 780 C CA . PRO A 1 103 ? -34.238 -6.510 24.136 1.00 40.88 103 PRO A CA 1
ATOM 781 C C . PRO A 1 103 ? -35.037 -7.802 24.331 1.00 40.88 103 PRO A C 1
ATOM 783 O O . PRO A 1 103 ? -35.754 -8.215 23.423 1.00 40.88 103 PRO A O 1
ATOM 786 N N . GLY A 1 104 ? -34.939 -8.432 25.505 1.00 55.41 104 GLY A N 1
ATOM 787 C CA . GLY A 1 104 ? -35.972 -9.382 25.939 1.00 55.41 104 GLY A CA 1
ATOM 788 C C . GLY A 1 104 ? -35.572 -10.820 26.265 1.00 55.41 104 GLY A C 1
ATOM 789 O O . GLY A 1 104 ? -36.459 -11.664 26.312 1.00 55.41 104 GLY A O 1
ATOM 790 N N . MET A 1 105 ? -34.310 -11.130 26.566 1.00 48.81 105 MET A N 1
ATOM 791 C CA . MET A 1 105 ? -33.989 -12.413 27.211 1.00 48.81 105 MET A CA 1
ATOM 792 C C . MET A 1 105 ? -33.555 -12.184 28.658 1.00 48.81 105 MET A C 1
ATOM 794 O O . MET A 1 105 ? -32.373 -12.055 28.972 1.00 48.81 105 MET A O 1
ATOM 798 N N . ALA A 1 106 ? -34.551 -12.113 29.546 1.00 49.31 106 ALA A N 1
ATOM 799 C CA . ALA A 1 106 ? -34.341 -12.381 30.961 1.00 49.31 106 ALA A CA 1
ATOM 800 C C . ALA A 1 106 ? -33.721 -13.782 31.076 1.00 49.31 106 ALA A C 1
ATOM 802 O O . ALA A 1 106 ? -34.290 -14.759 30.585 1.00 49.31 106 ALA A O 1
ATOM 803 N N . ARG A 1 107 ? -32.518 -13.868 31.645 1.00 45.78 107 ARG A N 1
ATOM 804 C CA . ARG A 1 107 ? -31.904 -15.158 31.971 1.00 45.78 107 ARG A CA 1
ATOM 805 C C . ARG A 1 107 ? -32.539 -15.678 33.272 1.00 45.78 107 ARG A C 1
ATOM 807 O O . ARG A 1 107 ? -32.804 -14.844 34.140 1.00 45.78 107 ARG A O 1
ATOM 814 N N . PRO A 1 108 ? -32.808 -16.991 33.390 1.00 55.16 108 PRO A N 1
ATOM 815 C CA . PRO A 1 108 ? -33.189 -17.612 34.657 1.00 55.16 108 PRO A CA 1
ATOM 816 C C . PRO A 1 108 ? -32.057 -17.541 35.688 1.00 55.16 108 PRO A C 1
ATOM 818 O O . PRO A 1 108 ? -30.878 -17.426 35.268 1.00 55.16 108 PRO A O 1
#

Sequence (108 aa):
PTERHIFVSLNPVQPPRRDSVIAEISYEHPVFDSGAIAAQRRVGEIQGRDRLWFAGAYLGYGFHEDGLRSAVEVAASLGVSAPWAGPQAAPKPHPGPVSPMIPGMARP

pLDDT: mean 84.71, std 18.33, range [40.88, 97.81]

Foldseek 3Di:
DDPDDDDDDDPDPDDDDPVPDPDDDDDDDDDCDPVLVVVLVCQLVCAQVVHDHDAACSNDRRDPVRRVVSVQLNCLQVVHHDPPPDPDDRRDHSPHPPPPPPPDDDDD